Protein AF-A0AAV2QC71-F1 (afdb_monomer_lite)

Secondary structure (DSSP, 8-state):
-HHHHHHHHHHHHHHTT-HHHHHHHHHHHHHHH-TTHHHHHH-TTSS-HHHHHHHHHHHHHHHHHHHHTT-S-HHHHHHHHHHHHHHTTT-HHHHHHHHHHHHHHHHHSSS-TTS-HHHHHHHHHHHHHHHHH--TTHHHHHHHHHHHHHHHHHHHHHHHT-

Radius of gyration: 17.44 Å; chains: 1; bounding box: 39×37×54 Å

InterPro domains:
  IPR003151 PIK-related kinase, FAT [PF02259] (3-146)
  IPR050517 DNA Damage Response and Repair Kinase [PTHR11139] (4-157)

pLDDT: mean 84.17, std 10.74, range [43.5, 94.5]

Foldseek 3Di:
DLLVVLLVVLVVCVVVVVLVVSLVSLVVSLVVLPVPLVVLLVDVPPDDPVSLLSSLVSLLVSLVSCVVVVVDDLVVSLVSLVSSCSSPVLALSSLQVNLVSLVVVQVPPPDDLQPCVPSLVSSLVSLVSSVVNDCPCVVPSVVVNVVSVVRNVVVVVVVVVD

Organism: Meganyctiphanes norvegica (NCBI:txid48144)

Structure (mmCIF, N/CA/C/O backbone):
data_AF-A0A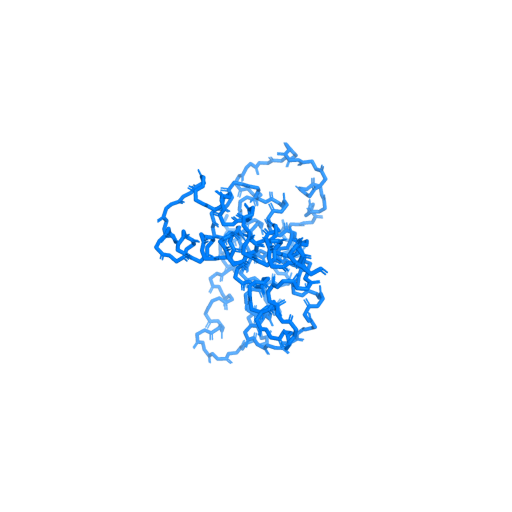AV2QC71-F1
#
_entry.id   AF-A0AAV2QC71-F1
#
loop_
_atom_site.group_PDB
_atom_site.id
_atom_site.type_symbol
_atom_site.label_atom_id
_atom_site.label_alt_id
_atom_site.label_comp_id
_atom_site.label_asym_id
_atom_site.label_entity_id
_atom_site.label_seq_id
_atom_site.pdbx_PDB_ins_code
_atom_site.Cartn_x
_atom_site.Cartn_y
_atom_site.Cartn_z
_atom_site.occupancy
_atom_site.B_iso_or_equiv
_atom_site.auth_seq_id
_atom_site.auth_comp_id
_atom_site.auth_asym_id
_atom_site.auth_atom_id
_atom_site.pdbx_PDB_model_num
ATOM 1 N N . TRP A 1 1 ? 13.163 2.216 -21.216 1.00 43.50 1 TRP A N 1
ATOM 2 C CA . TRP A 1 1 ? 12.802 0.849 -21.659 1.00 43.50 1 TRP A CA 1
ATOM 3 C C . TRP A 1 1 ? 13.142 -0.234 -20.639 1.00 43.50 1 TRP A C 1
ATOM 5 O O . TRP A 1 1 ? 12.281 -1.059 -20.375 1.00 43.50 1 TRP A O 1
ATOM 15 N N . GLY A 1 2 ? 14.324 -0.228 -20.006 1.00 61.94 2 GLY A N 1
ATOM 16 C CA . GLY A 1 2 ? 14.703 -1.281 -19.045 1.00 61.94 2 GLY A CA 1
ATOM 17 C C . GLY A 1 2 ? 13.764 -1.448 -17.840 1.00 61.94 2 GLY A C 1
ATOM 18 O O . GLY A 1 2 ? 13.552 -2.570 -17.393 1.00 61.94 2 GLY A O 1
ATOM 19 N N . SER A 1 3 ? 13.142 -0.364 -17.359 1.00 66.44 3 SER A N 1
ATOM 20 C CA . SER A 1 3 ? 12.282 -0.406 -16.170 1.00 66.44 3 SER A CA 1
ATOM 21 C C . SER A 1 3 ? 10.976 -1.183 -16.354 1.00 66.44 3 SER A C 1
ATOM 23 O O . SER A 1 3 ? 10.518 -1.837 -15.426 1.00 66.44 3 SER A O 1
ATOM 25 N N . GLN A 1 4 ? 10.379 -1.166 -17.545 1.00 75.69 4 GLN A N 1
ATOM 26 C CA . GLN A 1 4 ? 9.148 -1.920 -17.802 1.00 75.69 4 GLN A CA 1
ATOM 27 C C . GLN A 1 4 ? 9.424 -3.414 -18.001 1.00 75.69 4 GLN A C 1
ATOM 29 O O . GLN A 1 4 ? 8.655 -4.248 -17.537 1.00 75.69 4 GLN A O 1
ATOM 34 N N . VAL A 1 5 ? 10.559 -3.765 -18.610 1.00 83.94 5 VAL A N 1
ATOM 35 C CA . VAL A 1 5 ? 10.890 -5.154 -18.964 1.00 83.94 5 VAL A CA 1
ATOM 36 C C . VAL A 1 5 ? 11.008 -6.055 -17.733 1.00 83.94 5 VAL A C 1
ATOM 38 O O . VAL A 1 5 ? 10.465 -7.158 -17.729 1.00 83.94 5 VAL A O 1
ATOM 41 N N . PHE A 1 6 ? 11.683 -5.607 -16.669 1.00 87.44 6 PHE A N 1
ATOM 42 C CA . PHE A 1 6 ? 11.822 -6.440 -15.468 1.00 87.44 6 PHE A CA 1
ATOM 43 C C . PHE A 1 6 ? 10.499 -6.573 -14.696 1.00 87.44 6 PHE A C 1
ATOM 45 O O . PHE A 1 6 ? 10.240 -7.631 -14.126 1.00 87.44 6 PHE A O 1
ATOM 52 N N . MET A 1 7 ? 9.651 -5.535 -14.708 1.00 88.25 7 MET A N 1
ATOM 53 C CA . MET A 1 7 ? 8.324 -5.585 -14.089 1.00 88.25 7 MET A CA 1
ATOM 54 C C . MET A 1 7 ? 7.415 -6.580 -14.813 1.00 88.25 7 MET A C 1
ATOM 56 O O . MET A 1 7 ? 6.777 -7.401 -14.161 1.00 88.25 7 MET A O 1
ATOM 60 N N . GLU A 1 8 ? 7.387 -6.555 -16.148 1.00 90.62 8 GLU A N 1
ATOM 61 C CA . GLU A 1 8 ? 6.608 -7.523 -16.932 1.00 90.62 8 GLU A CA 1
ATOM 62 C C . GLU A 1 8 ? 7.136 -8.952 -16.761 1.00 90.62 8 GLU A C 1
ATOM 64 O O . GLU A 1 8 ? 6.356 -9.883 -16.562 1.00 90.62 8 GLU A O 1
ATOM 69 N N . ARG A 1 9 ? 8.461 -9.137 -16.723 1.00 88.00 9 ARG A N 1
ATOM 70 C CA . ARG A 1 9 ? 9.064 -10.445 -16.432 1.00 88.00 9 ARG A CA 1
ATOM 71 C C . ARG A 1 9 ? 8.683 -10.961 -15.041 1.00 88.00 9 ARG A C 1
ATOM 73 O O . ARG A 1 9 ? 8.385 -12.143 -14.891 1.00 88.00 9 ARG A O 1
ATOM 80 N N . ALA A 1 10 ? 8.666 -10.097 -14.029 1.00 90.44 10 ALA A N 1
ATOM 81 C CA . ALA A 1 10 ? 8.233 -10.480 -12.690 1.00 90.44 10 ALA A CA 1
ATOM 82 C C . ALA A 1 10 ? 6.750 -10.870 -12.643 1.00 90.44 10 ALA A C 1
ATOM 84 O O . ALA A 1 10 ? 6.413 -11.885 -12.036 1.00 90.44 10 ALA A O 1
ATOM 85 N N . LYS A 1 11 ? 5.874 -10.118 -13.323 1.00 92.12 11 LYS A N 1
ATOM 86 C CA . LYS A 1 11 ? 4.452 -10.478 -13.460 1.00 92.12 11 LYS A CA 1
ATOM 87 C C . LYS A 1 11 ? 4.274 -11.822 -14.161 1.00 92.12 11 LYS A C 1
ATOM 89 O O . LYS A 1 11 ? 3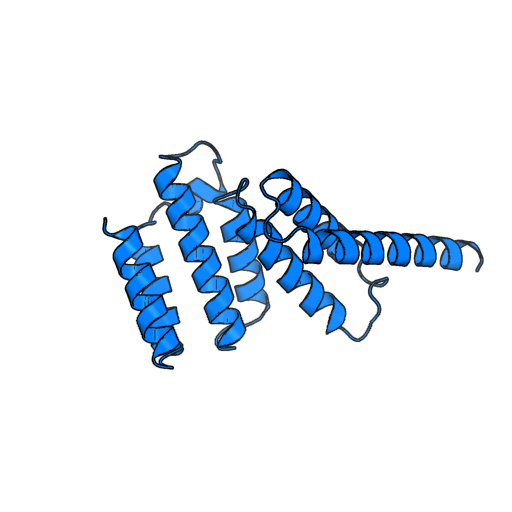.433 -12.614 -13.752 1.00 92.12 11 LYS A O 1
ATOM 94 N N . TRP A 1 12 ? 5.080 -12.098 -15.185 1.00 93.56 12 TRP A N 1
ATOM 95 C CA . TRP A 1 12 ? 5.058 -13.383 -15.876 1.00 93.56 12 TRP A CA 1
ATOM 96 C C . TRP A 1 12 ? 5.428 -14.545 -14.942 1.00 93.56 12 TRP A C 1
ATOM 98 O O . TRP A 1 12 ? 4.676 -15.515 -14.862 1.00 93.56 12 TRP A O 1
ATOM 108 N N . HIS A 1 13 ? 6.518 -14.422 -14.172 1.00 91.12 13 HIS A N 1
ATOM 109 C CA . HIS A 1 13 ? 6.883 -15.423 -13.158 1.00 91.12 13 HIS A CA 1
AT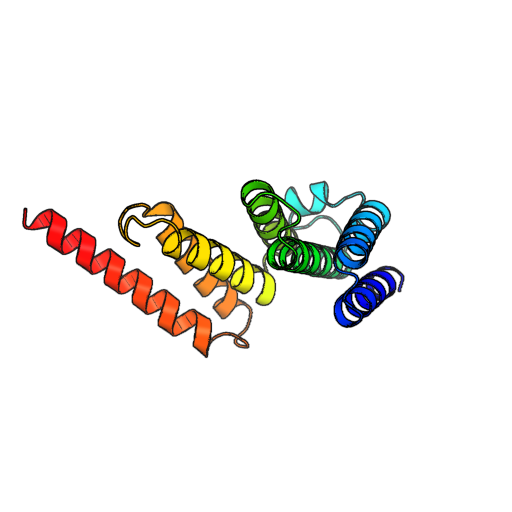OM 110 C C . HIS A 1 13 ? 5.780 -15.599 -12.101 1.00 91.12 13 HIS A C 1
ATOM 112 O O . HIS A 1 13 ? 5.510 -16.723 -11.680 1.00 91.12 13 HIS A O 1
ATOM 118 N N . TRP A 1 14 ? 5.102 -14.513 -11.713 1.00 92.00 14 TRP A N 1
ATOM 119 C CA . TRP A 1 14 ? 3.989 -14.562 -10.764 1.00 92.00 14 TRP A CA 1
ATOM 120 C C . TRP A 1 14 ? 2.809 -15.382 -11.290 1.00 92.00 14 TRP A C 1
ATOM 122 O O . TRP A 1 14 ? 2.349 -16.300 -10.618 1.00 92.00 14 TRP A O 1
ATOM 132 N N . VAL A 1 15 ? 2.362 -15.108 -12.521 1.00 93.44 15 VAL A N 1
ATOM 133 C CA . VAL A 1 15 ? 1.269 -15.856 -13.172 1.00 93.44 15 VAL A CA 1
ATOM 134 C C . VAL A 1 15 ? 1.637 -17.328 -13.370 1.00 93.44 15 VAL A C 1
ATOM 136 O O . VAL A 1 15 ? 0.776 -18.198 -13.286 1.00 93.44 15 VAL A O 1
ATOM 139 N N . LYS A 1 16 ? 2.923 -17.621 -13.586 1.00 92.31 16 LYS A N 1
ATOM 140 C CA . LYS A 1 16 ? 3.443 -18.988 -13.700 1.00 92.31 16 LYS A CA 1
ATOM 141 C C . LYS A 1 16 ? 3.476 -19.749 -12.360 1.00 92.31 16 LYS A C 1
ATOM 143 O O . LYS A 1 16 ? 3.692 -20.956 -12.362 1.00 92.31 16 LYS A O 1
ATOM 148 N N . GLY A 1 17 ? 3.263 -19.072 -11.229 1.00 89.44 17 GLY A N 1
ATOM 149 C CA . GLY A 1 17 ? 3.335 -19.653 -9.882 1.00 89.44 17 GLY A CA 1
ATOM 150 C C . GLY A 1 17 ? 4.744 -19.664 -9.275 1.00 89.44 17 GLY A C 1
ATOM 151 O O . GLY A 1 17 ? 4.942 -20.150 -8.165 1.00 89.44 17 GLY A O 1
ATOM 152 N N . GLU A 1 18 ? 5.737 -19.089 -9.955 1.00 92.12 18 GLU A N 1
ATOM 153 C CA . GLU A 1 18 ? 7.130 -19.016 -9.499 1.00 92.12 18 GLU A CA 1
ATOM 154 C C . GLU A 1 18 ? 7.343 -17.786 -8.594 1.00 92.12 18 GLU A C 1
ATOM 156 O O . GLU A 1 18 ? 8.127 -16.882 -8.898 1.00 92.12 18 GLU A O 1
ATOM 161 N N . GLN A 1 19 ? 6.631 -17.738 -7.463 1.00 90.50 19 GLN A N 1
ATOM 162 C CA . GLN A 1 19 ? 6.567 -16.563 -6.578 1.00 90.50 19 GLN A CA 1
ATOM 163 C C . GLN A 1 19 ? 7.948 -16.087 -6.097 1.00 90.50 19 GLN A C 1
ATOM 165 O O . GLN A 1 19 ? 8.246 -14.892 -6.135 1.00 90.50 19 GLN A O 1
ATOM 170 N N . HIS A 1 20 ? 8.833 -17.015 -5.714 1.00 89.25 20 HIS A N 1
ATOM 171 C CA . HIS A 1 20 ? 10.189 -16.673 -5.275 1.00 89.25 20 HIS A CA 1
ATOM 172 C C . HIS A 1 20 ? 11.009 -16.001 -6.390 1.00 89.25 20 HIS A C 1
ATOM 174 O O . HIS A 1 20 ? 11.675 -14.991 -6.156 1.00 89.25 20 HIS A O 1
ATOM 180 N N . GLN A 1 21 ? 10.913 -16.509 -7.625 1.00 88.94 21 GLN A N 1
ATOM 181 C CA . GLN A 1 21 ? 11.620 -15.936 -8.773 1.00 88.94 21 GLN A CA 1
ATOM 182 C C . GLN A 1 21 ? 11.059 -14.566 -9.160 1.00 88.94 21 GLN A C 1
ATOM 184 O O . GLN A 1 21 ? 11.826 -13.677 -9.539 1.00 88.94 21 GLN A O 1
ATOM 189 N N . ALA A 1 22 ? 9.745 -14.363 -9.029 1.00 91.31 22 ALA A N 1
ATOM 190 C CA . ALA A 1 22 ? 9.112 -13.067 -9.251 1.00 91.31 22 ALA A CA 1
ATOM 191 C C . ALA A 1 22 ? 9.646 -12.007 -8.271 1.00 91.31 22 ALA A C 1
ATOM 193 O O . ALA A 1 22 ? 10.099 -10.942 -8.700 1.00 91.31 22 ALA A O 1
ATOM 194 N N . VAL A 1 23 ? 9.678 -12.325 -6.970 1.00 90.75 23 VAL A N 1
ATOM 195 C CA . VAL A 1 23 ? 10.209 -11.436 -5.920 1.00 90.75 23 VAL A CA 1
ATOM 196 C C . VAL A 1 23 ? 11.697 -11.150 -6.141 1.00 90.75 23 VAL A C 1
ATOM 198 O O . VAL A 1 23 ? 12.115 -9.991 -6.115 1.00 90.75 23 VAL A O 1
ATOM 201 N N . GLN A 1 24 ? 12.504 -12.177 -6.420 1.00 90.44 24 GLN A N 1
ATOM 202 C CA . GLN A 1 24 ? 13.938 -12.007 -6.668 1.00 90.44 24 GLN A CA 1
ATOM 203 C C . GLN A 1 24 ? 14.207 -11.144 -7.910 1.00 90.44 24 GLN A C 1
ATOM 205 O O . GLN A 1 24 ? 15.054 -10.251 -7.869 1.00 90.44 24 GLN A O 1
ATOM 210 N N . THR A 1 25 ? 13.455 -11.357 -8.993 1.00 91.19 25 THR A N 1
ATOM 211 C CA . THR A 1 25 ? 13.572 -10.564 -10.227 1.00 91.19 25 THR A CA 1
ATOM 212 C C . THR A 1 25 ? 13.263 -9.089 -9.971 1.00 91.19 25 THR A C 1
ATOM 214 O O . THR A 1 25 ? 13.983 -8.223 -10.472 1.00 91.19 25 THR A O 1
ATOM 217 N N . LEU A 1 26 ? 12.240 -8.789 -9.162 1.00 89.44 26 LEU A N 1
ATOM 218 C CA . LEU A 1 26 ? 11.910 -7.414 -8.777 1.00 89.44 26 LEU A CA 1
ATOM 219 C C . LEU A 1 26 ? 13.005 -6.778 -7.928 1.00 89.44 26 LEU A C 1
ATOM 221 O O . LEU A 1 26 ? 13.424 -5.668 -8.244 1.00 89.44 26 LEU A O 1
ATOM 225 N N . ARG A 1 27 ? 13.502 -7.479 -6.902 1.00 88.56 27 ARG A N 1
ATOM 226 C CA . ARG A 1 27 ? 14.585 -6.973 -6.041 1.00 88.56 27 ARG A CA 1
ATOM 227 C C . ARG A 1 27 ? 15.825 -6.632 -6.860 1.00 88.56 27 ARG A C 1
ATOM 229 O O . ARG A 1 27 ? 16.256 -5.485 -6.870 1.00 88.56 27 ARG A O 1
ATOM 236 N N . CYS A 1 28 ? 16.325 -7.590 -7.640 1.00 88.50 28 CYS A N 1
ATOM 237 C CA . CYS A 1 28 ? 17.504 -7.369 -8.474 1.00 88.50 28 CYS A CA 1
ATOM 238 C C . CYS A 1 28 ? 17.280 -6.285 -9.538 1.00 88.50 28 CYS A C 1
ATOM 240 O O . CYS A 1 28 ? 18.207 -5.546 -9.862 1.00 88.50 28 CYS A O 1
ATOM 242 N N . GLY A 1 29 ? 16.073 -6.189 -10.104 1.00 87.00 29 GLY A N 1
ATOM 243 C CA . GLY A 1 29 ? 15.726 -5.141 -11.063 1.00 87.00 29 GLY A CA 1
ATOM 244 C C . GLY A 1 29 ? 15.748 -3.748 -10.436 1.00 87.00 29 GLY A C 1
ATOM 245 O O . GLY A 1 29 ? 16.295 -2.821 -11.034 1.00 87.00 29 GLY A O 1
ATOM 246 N N . ILE A 1 30 ? 15.211 -3.617 -9.220 1.00 87.31 30 ILE A N 1
ATOM 247 C CA . ILE A 1 30 ? 15.184 -2.355 -8.477 1.00 87.31 30 ILE A CA 1
ATOM 248 C C . ILE A 1 30 ? 16.598 -1.925 -8.090 1.00 87.31 30 ILE A C 1
ATOM 250 O O . ILE A 1 30 ? 16.972 -0.794 -8.389 1.00 87.31 30 ILE A O 1
ATOM 254 N N . ASP A 1 31 ? 17.403 -2.826 -7.526 1.00 85.50 31 ASP A N 1
ATOM 255 C CA . ASP A 1 31 ? 18.771 -2.514 -7.088 1.00 85.50 31 ASP A CA 1
ATOM 256 C C . ASP A 1 31 ? 19.669 -2.087 -8.262 1.00 85.50 31 ASP A C 1
ATOM 258 O O . ASP A 1 31 ? 20.512 -1.201 -8.129 1.00 85.50 31 ASP A O 1
ATOM 262 N N . ARG A 1 32 ? 19.468 -2.683 -9.447 1.00 83.19 32 ARG A N 1
ATOM 263 C CA . ARG A 1 32 ? 20.245 -2.358 -10.655 1.00 83.19 32 ARG A CA 1
ATOM 264 C C . ARG A 1 32 ? 19.835 -1.043 -11.308 1.00 83.19 32 ARG A C 1
ATOM 266 O O . ARG A 1 32 ? 20.692 -0.345 -11.841 1.00 83.19 32 ARG A O 1
ATOM 273 N N . LEU A 1 33 ? 18.539 -0.736 -11.341 1.00 79.31 33 LEU A N 1
ATOM 274 C CA . LEU A 1 33 ? 18.011 0.413 -12.088 1.00 79.31 33 LEU A CA 1
ATOM 275 C C . LEU A 1 33 ? 17.820 1.657 -11.221 1.00 79.31 33 LEU A C 1
ATOM 277 O O . LEU A 1 33 ? 17.852 2.768 -11.742 1.00 79.31 33 LEU A O 1
ATOM 281 N N . PHE A 1 34 ? 17.639 1.489 -9.913 1.00 76.56 34 PHE A N 1
ATOM 282 C CA . PHE A 1 34 ? 17.341 2.571 -8.979 1.00 76.56 34 PHE A CA 1
ATOM 283 C C . PHE A 1 34 ? 18.383 2.641 -7.862 1.00 76.56 34 PHE A C 1
ATOM 285 O O . PHE A 1 34 ? 18.051 2.688 -6.682 1.00 76.56 34 PHE A O 1
ATOM 292 N N . ILE A 1 35 ? 19.657 2.735 -8.252 1.00 67.81 35 ILE A N 1
ATOM 293 C CA . ILE A 1 35 ? 20.805 2.899 -7.339 1.00 67.81 35 ILE A CA 1
ATOM 294 C C . ILE A 1 35 ? 20.634 4.139 -6.432 1.00 67.81 35 ILE A C 1
ATOM 296 O O . ILE A 1 35 ? 21.143 4.185 -5.321 1.00 67.81 35 ILE A O 1
ATOM 300 N N . ASN A 1 36 ? 19.869 5.143 -6.881 1.00 66.88 36 ASN A N 1
ATOM 301 C CA . ASN A 1 36 ? 19.565 6.364 -6.130 1.00 66.88 36 ASN A CA 1
ATOM 302 C C . ASN A 1 36 ? 18.216 6.317 -5.376 1.00 66.88 36 ASN A C 1
ATOM 304 O O . ASN A 1 36 ? 17.663 7.380 -5.088 1.00 66.88 36 ASN A O 1
ATOM 308 N N . LYS A 1 37 ? 17.663 5.134 -5.059 1.00 69.81 37 LYS A N 1
ATOM 309 C CA . LYS A 1 37 ? 16.387 5.005 -4.320 1.00 69.81 37 LYS A CA 1
ATOM 310 C C . LYS A 1 37 ? 16.370 5.874 -3.055 1.00 69.81 37 LYS A C 1
ATOM 312 O O . LYS A 1 37 ? 15.394 6.582 -2.820 1.00 69.81 37 LYS A O 1
ATOM 317 N N . ASP A 1 38 ? 17.476 5.901 -2.316 1.00 72.19 38 ASP A N 1
ATOM 318 C CA . ASP A 1 38 ? 17.610 6.685 -1.082 1.00 72.19 38 ASP A CA 1
ATOM 319 C C . ASP A 1 38 ? 17.482 8.195 -1.328 1.00 72.19 38 ASP A C 1
ATOM 321 O O . ASP A 1 38 ? 16.838 8.902 -0.556 1.00 72.19 38 ASP A O 1
ATOM 325 N N . LYS A 1 39 ? 17.986 8.696 -2.464 1.00 71.31 39 LYS A N 1
ATOM 326 C CA . LYS A 1 39 ? 17.853 10.115 -2.834 1.00 71.31 39 LYS A CA 1
ATOM 327 C C . LYS A 1 39 ? 16.406 10.495 -3.129 1.00 71.31 39 LYS A C 1
ATOM 329 O O . LYS A 1 39 ? 15.993 11.590 -2.769 1.00 71.31 39 LYS A O 1
ATOM 334 N N . PHE A 1 40 ? 15.622 9.594 -3.726 1.00 70.88 40 PHE A N 1
ATOM 335 C CA . PHE A 1 40 ? 14.192 9.825 -3.962 1.00 70.88 40 PHE A CA 1
ATOM 336 C C . PHE A 1 40 ? 13.363 9.829 -2.675 1.00 70.88 40 PHE A C 1
ATOM 338 O O . PHE A 1 40 ? 12.286 10.428 -2.642 1.00 70.88 40 PHE A O 1
ATOM 345 N N . ILE A 1 41 ? 13.846 9.151 -1.631 1.00 71.38 41 ILE A N 1
ATOM 346 C CA . ILE A 1 41 ? 13.218 9.143 -0.308 1.00 71.38 41 ILE A CA 1
ATOM 347 C C . ILE A 1 41 ? 13.532 10.451 0.431 1.00 71.38 41 ILE A C 1
ATOM 349 O O . ILE A 1 41 ? 12.625 11.041 1.025 1.00 71.38 41 ILE A O 1
ATOM 353 N N . THR A 1 42 ? 14.786 10.913 0.384 1.00 73.31 42 THR A N 1
ATOM 354 C CA . THR A 1 42 ? 15.240 12.119 1.098 1.00 73.31 42 THR A CA 1
ATOM 355 C C . THR A 1 42 ? 14.804 13.415 0.417 1.00 73.31 42 THR A C 1
ATOM 357 O O . THR A 1 42 ? 14.376 14.342 1.104 1.00 73.31 42 THR A O 1
ATOM 360 N N . ASP A 1 43 ? 14.864 13.485 -0.914 1.00 72.50 43 ASP A N 1
ATOM 361 C CA . ASP A 1 43 ? 14.534 14.684 -1.683 1.00 72.50 43 ASP A CA 1
ATOM 362 C C . ASP A 1 43 ? 13.389 14.409 -2.684 1.00 72.50 43 ASP A C 1
ATOM 364 O O . ASP A 1 43 ? 13.583 13.784 -3.731 1.00 72.50 43 ASP A O 1
ATOM 368 N N . PRO A 1 44 ? 12.173 14.919 -2.407 1.00 62.25 44 PRO A N 1
ATOM 369 C CA . PRO A 1 44 ? 11.016 14.801 -3.288 1.00 62.25 44 PRO A CA 1
ATOM 370 C C . PRO A 1 44 ? 11.109 15.617 -4.585 1.00 62.25 44 PRO A C 1
ATOM 372 O O . PRO A 1 44 ? 10.118 15.647 -5.319 1.00 62.25 44 PRO A O 1
ATOM 375 N N . SER A 1 45 ? 12.220 16.296 -4.857 1.00 65.56 45 SER A N 1
ATOM 376 C CA . SER A 1 45 ? 12.519 17.006 -6.106 1.00 65.56 45 SER A CA 1
ATOM 377 C C . SER A 1 45 ? 13.719 16.416 -6.856 1.00 65.56 45 SER A C 1
ATOM 379 O O . SER A 1 45 ? 13.959 16.776 -8.008 1.00 65.56 45 SER A O 1
ATOM 381 N N . ALA A 1 46 ? 14.437 15.468 -6.246 1.00 59.69 46 ALA A N 1
ATOM 382 C CA . ALA A 1 46 ? 15.606 14.862 -6.858 1.00 59.69 46 ALA A CA 1
ATOM 383 C C . ALA A 1 46 ? 15.209 13.924 -8.007 1.00 59.69 46 ALA A C 1
ATOM 385 O O . ALA A 1 46 ? 14.576 12.890 -7.804 1.00 59.69 46 ALA A O 1
ATOM 386 N N . GLY A 1 47 ? 15.641 14.271 -9.217 1.00 65.88 47 GLY A N 1
ATOM 387 C CA . GLY A 1 47 ? 15.603 13.419 -10.405 1.00 65.88 47 GLY A CA 1
ATOM 388 C C . GLY A 1 47 ? 14.303 13.452 -11.224 1.00 65.88 47 GLY A C 1
ATOM 389 O O . GLY A 1 47 ? 13.314 14.074 -10.830 1.00 65.88 47 GLY A O 1
ATOM 390 N N . PRO A 1 48 ? 14.302 12.791 -12.398 1.00 77.00 48 PRO A N 1
ATOM 391 C CA . PRO A 1 48 ? 13.166 12.790 -13.313 1.00 77.00 48 PRO A CA 1
ATOM 392 C C . PRO A 1 48 ? 11.920 12.161 -12.676 1.00 77.00 48 PRO A C 1
ATOM 394 O O . PRO A 1 48 ? 11.963 11.058 -12.123 1.00 77.00 48 PRO A O 1
ATOM 397 N N . GLN A 1 49 ? 10.777 12.840 -12.802 1.00 78.75 49 GLN A N 1
ATOM 398 C CA . GLN A 1 49 ? 9.494 12.387 -12.251 1.00 78.75 49 GLN A CA 1
ATOM 399 C C . GLN A 1 49 ? 9.096 10.984 -12.751 1.00 78.75 49 GLN A C 1
ATOM 401 O O . GLN A 1 49 ? 8.510 10.196 -12.000 1.00 78.75 49 GLN A O 1
ATOM 406 N N . ASP A 1 50 ? 9.443 10.649 -13.994 1.00 81.19 50 ASP A N 1
ATOM 407 C CA . ASP A 1 50 ? 9.127 9.359 -14.613 1.00 81.19 50 ASP A CA 1
ATOM 408 C C . ASP A 1 50 ? 9.905 8.199 -13.983 1.00 81.19 50 ASP A C 1
ATOM 410 O O . ASP A 1 50 ? 9.330 7.146 -13.695 1.00 81.19 50 ASP A O 1
ATOM 414 N N . GLU A 1 51 ? 11.193 8.398 -13.695 1.00 82.00 51 GLU A N 1
ATOM 415 C CA . GLU A 1 51 ? 12.034 7.390 -13.042 1.00 82.00 51 GLU A CA 1
ATOM 416 C C . GLU A 1 51 ? 11.561 7.119 -11.619 1.00 82.00 51 GLU A C 1
ATOM 418 O O . GLU A 1 51 ? 11.441 5.963 -11.211 1.00 82.00 51 GLU A O 1
ATOM 423 N N . ARG A 1 52 ? 11.193 8.171 -10.885 1.00 82.56 52 ARG A N 1
ATOM 424 C CA . ARG A 1 52 ? 10.609 8.046 -9.545 1.00 82.56 52 ARG A CA 1
ATOM 425 C C . ARG A 1 52 ? 9.281 7.320 -9.550 1.00 82.56 52 ARG A C 1
ATOM 427 O O . ARG A 1 52 ? 9.034 6.468 -8.700 1.00 82.56 52 ARG A O 1
ATOM 434 N N . THR A 1 53 ? 8.427 7.636 -10.516 1.00 85.25 53 THR A N 1
ATOM 435 C CA . THR A 1 53 ? 7.132 6.970 -10.663 1.00 85.25 53 THR A CA 1
ATOM 436 C C . THR A 1 53 ? 7.327 5.489 -10.987 1.00 85.25 53 THR A C 1
ATOM 438 O O . THR A 1 53 ? 6.642 4.645 -10.407 1.00 85.25 53 THR A O 1
ATOM 441 N N . ALA A 1 54 ? 8.285 5.152 -11.854 1.00 86.81 54 ALA A N 1
ATOM 442 C CA . ALA A 1 54 ? 8.644 3.768 -12.157 1.00 86.81 54 ALA A CA 1
ATOM 443 C C . ALA A 1 54 ? 9.237 3.041 -10.935 1.00 86.81 54 ALA A C 1
ATOM 445 O O . ALA A 1 54 ? 8.824 1.920 -10.642 1.00 86.81 54 ALA A O 1
ATOM 446 N N . CYS A 1 55 ? 10.134 3.691 -10.188 1.00 87.81 55 CYS A N 1
ATOM 447 C CA . CYS A 1 55 ? 10.725 3.162 -8.958 1.00 87.81 55 CYS A CA 1
ATOM 448 C C . CYS A 1 55 ? 9.658 2.886 -7.891 1.00 87.81 55 CYS A C 1
ATOM 450 O O . CYS A 1 55 ? 9.606 1.794 -7.323 1.00 87.81 55 CYS A O 1
ATOM 452 N N . GLY A 1 56 ? 8.755 3.846 -7.666 1.00 88.50 56 GLY A N 1
ATOM 453 C CA . GLY A 1 56 ? 7.650 3.710 -6.720 1.00 88.50 56 GLY A CA 1
ATOM 454 C C . GLY A 1 56 ? 6.703 2.571 -7.098 1.00 88.50 56 GLY A C 1
ATOM 455 O O . GLY A 1 56 ? 6.355 1.762 -6.244 1.00 88.50 56 GLY A O 1
ATOM 456 N N . LYS A 1 57 ? 6.342 2.444 -8.384 1.00 90.06 57 LYS A N 1
ATOM 457 C CA . LYS A 1 57 ? 5.503 1.337 -8.883 1.00 90.06 57 LYS A CA 1
ATOM 458 C C . LYS A 1 57 ? 6.181 -0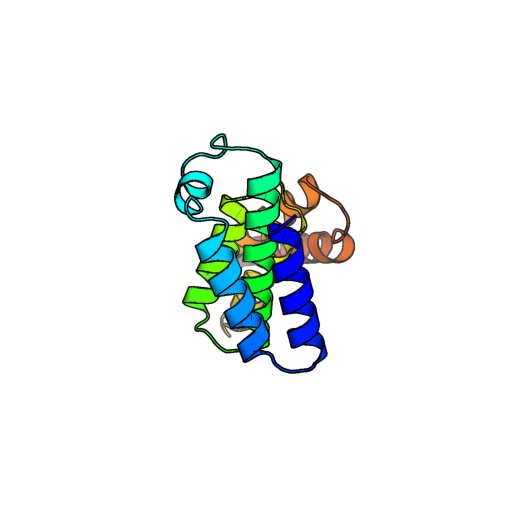.026 -8.729 1.00 90.06 57 LYS A C 1
ATOM 460 O O . LYS A 1 57 ? 5.531 -0.974 -8.298 1.00 90.06 57 LYS A O 1
ATOM 465 N N . ALA A 1 58 ? 7.471 -0.126 -9.043 1.00 91.38 58 ALA A N 1
ATOM 466 C CA . ALA A 1 58 ? 8.227 -1.366 -8.883 1.00 91.38 58 ALA A CA 1
ATOM 467 C C . ALA A 1 58 ? 8.360 -1.769 -7.406 1.00 91.38 58 ALA A C 1
ATOM 469 O O . ALA A 1 58 ? 8.134 -2.927 -7.064 1.00 91.38 58 ALA A O 1
ATOM 470 N N . THR A 1 59 ? 8.662 -0.808 -6.528 1.00 91.06 59 THR A N 1
ATOM 471 C CA . THR A 1 59 ? 8.767 -1.032 -5.075 1.00 91.06 59 THR A CA 1
ATOM 472 C C . THR A 1 59 ? 7.422 -1.453 -4.483 1.00 91.06 59 THR A C 1
ATOM 474 O O . THR A 1 59 ? 7.364 -2.378 -3.679 1.00 91.06 59 THR A O 1
ATOM 477 N N . LEU A 1 60 ? 6.326 -0.836 -4.933 1.00 92.75 60 LEU A N 1
ATOM 478 C CA . LEU A 1 60 ? 4.972 -1.218 -4.539 1.00 92.75 60 LEU A CA 1
ATOM 479 C C . LEU A 1 60 ? 4.622 -2.645 -4.983 1.00 92.75 60 LEU A C 1
ATOM 481 O O . LEU A 1 60 ? 4.036 -3.407 -4.217 1.00 92.75 60 LEU A O 1
ATOM 485 N N . LEU A 1 61 ? 4.987 -3.016 -6.213 1.00 92.38 61 LEU A N 1
ATOM 486 C CA . LEU A 1 61 ? 4.772 -4.368 -6.726 1.00 92.38 61 LEU A CA 1
ATOM 487 C C . LEU A 1 61 ? 5.578 -5.402 -5.929 1.00 92.38 61 LEU A C 1
ATOM 489 O O . LEU A 1 61 ? 5.046 -6.457 -5.595 1.00 92.38 61 LEU A O 1
ATOM 493 N N . LEU A 1 62 ? 6.824 -5.072 -5.575 1.00 92.06 62 LEU A N 1
ATOM 494 C CA . LEU A 1 62 ? 7.652 -5.901 -4.704 1.00 92.06 62 LEU A CA 1
ATOM 495 C C . LEU A 1 62 ? 6.994 -6.094 -3.333 1.00 92.06 62 LEU A C 1
ATOM 497 O O . LEU A 1 62 ? 6.885 -7.230 -2.889 1.00 92.06 62 LEU A O 1
ATOM 501 N N . ALA A 1 63 ? 6.506 -5.022 -2.699 1.00 92.44 63 ALA A N 1
ATOM 502 C CA . ALA A 1 63 ? 5.824 -5.106 -1.406 1.00 92.44 63 ALA A CA 1
ATOM 503 C C . ALA A 1 63 ? 4.620 -6.063 -1.453 1.00 92.44 63 ALA A C 1
ATOM 505 O O . ALA A 1 63 ? 4.488 -6.931 -0.593 1.00 92.44 63 ALA A O 1
ATOM 506 N N . ARG A 1 64 ? 3.795 -5.960 -2.504 1.00 92.19 64 ARG A N 1
ATOM 507 C CA . ARG A 1 64 ? 2.627 -6.829 -2.711 1.00 92.19 64 ARG A CA 1
ATOM 508 C C . ARG A 1 64 ? 3.007 -8.295 -2.898 1.00 92.19 64 ARG A C 1
ATOM 510 O O . ARG A 1 64 ? 2.407 -9.162 -2.276 1.00 92.19 64 ARG A O 1
ATOM 517 N N . TYR A 1 65 ? 3.999 -8.577 -3.739 1.00 92.06 65 TYR A N 1
ATOM 518 C CA . TYR A 1 65 ? 4.438 -9.954 -3.977 1.00 92.06 65 TYR A CA 1
ATOM 519 C C . TYR A 1 65 ? 5.124 -10.555 -2.749 1.00 92.06 65 TYR A C 1
ATOM 521 O O . TYR A 1 65 ? 4.916 -11.730 -2.459 1.00 92.06 65 TYR A O 1
ATOM 529 N N . SER A 1 66 ? 5.896 -9.767 -1.998 1.00 89.31 66 SER A N 1
ATOM 530 C CA . SER A 1 66 ? 6.479 -10.202 -0.725 1.00 89.31 66 SER A CA 1
ATOM 531 C C . SER A 1 66 ? 5.411 -10.511 0.328 1.00 89.31 66 SER A C 1
ATOM 533 O O . SER A 1 66 ? 5.544 -11.502 1.041 1.00 89.31 66 SER A O 1
ATOM 535 N N . GLU A 1 67 ? 4.351 -9.697 0.406 1.00 88.44 67 GLU A N 1
ATOM 536 C CA . GLU A 1 67 ? 3.207 -9.935 1.295 1.00 88.44 67 GLU A CA 1
ATOM 537 C C . GLU A 1 67 ? 2.471 -11.231 0.928 1.00 88.44 67 GLU A C 1
ATOM 539 O O . GLU A 1 67 ? 2.291 -12.097 1.779 1.00 88.44 67 GLU A O 1
ATOM 544 N N . GLU A 1 68 ? 2.093 -11.397 -0.341 1.00 87.50 68 GLU A N 1
ATOM 545 C CA . GLU A 1 68 ? 1.278 -12.531 -0.798 1.00 87.50 68 GLU A CA 1
ATOM 546 C C . GLU A 1 68 ? 2.043 -13.864 -0.799 1.00 87.50 68 GLU A C 1
ATOM 548 O O . GLU A 1 68 ? 1.460 -14.920 -0.574 1.00 87.50 68 GLU A O 1
ATOM 553 N N . SER A 1 69 ? 3.361 -13.824 -1.005 1.00 84.50 69 SER A N 1
ATOM 554 C CA . SER A 1 69 ? 4.217 -15.014 -0.925 1.00 84.50 69 SER A CA 1
ATOM 555 C C . SER A 1 69 ? 4.636 -15.380 0.505 1.00 84.50 69 SER A C 1
ATOM 557 O O . SER A 1 69 ? 5.315 -16.390 0.684 1.00 84.50 69 SER A O 1
ATOM 559 N N . ALA A 1 70 ? 4.283 -14.564 1.511 1.00 80.88 70 ALA A N 1
ATOM 560 C CA . ALA A 1 70 ? 4.715 -14.704 2.907 1.00 80.88 70 ALA A CA 1
ATOM 561 C C . ALA A 1 70 ? 6.237 -14.929 3.066 1.00 80.88 70 ALA A C 1
ATOM 563 O O . ALA A 1 70 ? 6.700 -15.573 4.006 1.00 80.88 70 ALA A O 1
ATOM 564 N N . THR A 1 71 ? 7.034 -14.412 2.126 1.00 68.12 71 THR A N 1
ATOM 565 C CA . THR A 1 71 ? 8.481 -14.681 2.055 1.00 68.12 71 THR A CA 1
ATOM 566 C C . THR A 1 71 ? 9.301 -13.822 3.013 1.00 68.12 71 THR A C 1
ATOM 568 O O . THR A 1 71 ? 10.480 -14.105 3.228 1.00 68.12 71 THR A O 1
ATOM 571 N N . GLN A 1 72 ? 8.715 -12.754 3.559 1.00 77.31 72 GLN A N 1
ATOM 572 C CA . GLN A 1 72 ? 9.391 -11.782 4.416 1.00 77.31 72 GLN A CA 1
ATOM 573 C C . GLN A 1 72 ? 8.568 -11.474 5.667 1.00 77.31 72 GLN A C 1
ATOM 575 O O . GLN A 1 72 ? 7.347 -11.610 5.681 1.00 77.31 72 GLN A O 1
ATOM 580 N N . GLU A 1 73 ? 9.246 -10.997 6.708 1.00 82.44 73 GLU A N 1
ATOM 581 C CA . GLU A 1 73 ? 8.595 -10.528 7.929 1.00 82.44 73 GLU A CA 1
ATOM 582 C C . GLU A 1 73 ? 7.733 -9.281 7.675 1.00 82.44 73 GLU A C 1
ATOM 584 O O . GLU A 1 73 ? 8.073 -8.408 6.868 1.00 82.44 73 GLU A O 1
ATOM 589 N N . ALA A 1 74 ? 6.643 -9.148 8.437 1.00 83.06 74 ALA A N 1
ATOM 590 C CA . ALA A 1 74 ? 5.716 -8.018 8.348 1.00 83.06 74 ALA A CA 1
ATOM 591 C C . ALA A 1 74 ? 6.400 -6.651 8.560 1.00 83.06 74 ALA A C 1
ATOM 593 O O . ALA A 1 74 ? 5.988 -5.650 7.975 1.00 83.06 74 ALA A O 1
ATOM 594 N N . THR A 1 75 ? 7.476 -6.602 9.349 1.00 85.94 75 THR A N 1
ATOM 595 C CA . THR A 1 75 ? 8.317 -5.410 9.573 1.00 85.94 75 THR A CA 1
ATOM 596 C C . THR A 1 75 ? 8.995 -4.935 8.288 1.00 85.94 75 THR A C 1
ATOM 598 O O . THR A 1 75 ? 9.004 -3.738 7.993 1.00 85.94 75 THR A O 1
ATOM 601 N N . THR A 1 76 ? 9.501 -5.873 7.487 1.00 88.44 76 THR A N 1
ATOM 602 C CA . THR A 1 76 ? 10.146 -5.594 6.200 1.00 88.44 76 THR A CA 1
ATOM 603 C C . THR A 1 76 ? 9.110 -5.158 5.166 1.00 88.44 76 THR A C 1
ATOM 605 O O . THR A 1 76 ? 9.313 -4.175 4.455 1.00 88.44 76 THR A O 1
ATOM 608 N N . ILE A 1 77 ? 7.957 -5.832 5.123 1.00 88.50 77 ILE A N 1
ATOM 609 C CA . ILE A 1 77 ? 6.847 -5.478 4.223 1.00 88.50 77 ILE A CA 1
ATOM 610 C C . ILE A 1 77 ? 6.323 -4.067 4.533 1.00 88.50 77 ILE A C 1
ATOM 612 O O . ILE A 1 77 ? 6.137 -3.261 3.618 1.00 88.50 77 ILE A O 1
ATOM 616 N N . LYS A 1 78 ? 6.176 -3.723 5.821 1.00 88.88 78 LYS A N 1
ATOM 617 C CA . LYS A 1 78 ? 5.807 -2.372 6.275 1.00 88.88 78 LYS A CA 1
ATOM 618 C C . LYS A 1 78 ? 6.768 -1.314 5.732 1.00 88.88 78 LYS A C 1
ATOM 620 O O . LYS A 1 78 ? 6.322 -0.295 5.207 1.00 88.88 78 LYS A O 1
ATOM 625 N N . GLN A 1 79 ? 8.076 -1.553 5.830 1.00 90.06 79 GLN A N 1
ATOM 626 C CA . GLN A 1 79 ? 9.086 -0.629 5.305 1.00 90.06 79 GLN A CA 1
ATOM 627 C C . GLN A 1 79 ? 8.988 -0.486 3.781 1.00 90.06 79 GLN A C 1
ATOM 629 O O . GLN A 1 79 ? 9.022 0.635 3.280 1.00 90.06 79 GLN A O 1
ATOM 634 N N . LEU A 1 80 ? 8.778 -1.581 3.042 1.00 90.81 80 LEU A N 1
ATOM 635 C CA . LEU A 1 80 ? 8.629 -1.537 1.581 1.00 90.81 80 LEU A CA 1
ATOM 636 C C . LEU A 1 80 ? 7.428 -0.688 1.134 1.00 90.81 80 LEU A C 1
ATOM 638 O O . LEU A 1 80 ? 7.560 0.116 0.206 1.00 90.81 80 LEU A O 1
ATOM 642 N N . TYR A 1 81 ? 6.275 -0.817 1.799 1.00 91.50 81 TYR A N 1
ATOM 643 C CA . TYR A 1 81 ? 5.107 0.022 1.510 1.00 91.50 81 TYR A CA 1
ATOM 644 C C . TYR A 1 81 ? 5.357 1.499 1.852 1.00 91.50 81 TYR A C 1
ATOM 646 O O . TYR A 1 81 ? 5.034 2.383 1.052 1.00 91.50 81 TYR A O 1
ATOM 654 N N . GLN A 1 82 ? 5.985 1.779 2.998 1.00 90.75 82 GLN A N 1
ATOM 655 C CA . GLN A 1 82 ? 6.338 3.147 3.390 1.00 90.75 82 GLN A CA 1
ATOM 656 C C . GLN A 1 82 ? 7.328 3.791 2.412 1.00 90.75 82 GLN A C 1
ATOM 658 O O . GLN A 1 82 ? 7.149 4.951 2.035 1.00 90.75 82 GLN A O 1
ATOM 663 N N . ASP A 1 83 ? 8.340 3.052 1.965 1.00 90.00 83 ASP A N 1
ATOM 664 C CA . ASP A 1 83 ? 9.301 3.511 0.965 1.00 90.00 83 ASP A CA 1
ATOM 665 C C . ASP A 1 83 ? 8.613 3.826 -0.361 1.00 90.00 83 ASP A C 1
ATOM 667 O O . ASP A 1 83 ? 8.847 4.890 -0.935 1.00 90.00 83 ASP A O 1
ATOM 671 N N . ALA A 1 84 ? 7.723 2.948 -0.834 1.00 90.31 84 ALA A N 1
ATOM 672 C CA . ALA A 1 84 ? 6.992 3.162 -2.081 1.00 90.31 84 ALA A CA 1
ATOM 673 C C . ALA A 1 84 ? 6.191 4.479 -2.058 1.00 90.31 84 ALA A C 1
ATOM 675 O O . ALA A 1 84 ? 6.219 5.243 -3.031 1.00 90.31 84 ALA A O 1
ATOM 676 N N . VAL A 1 85 ? 5.536 4.780 -0.931 1.00 90.75 85 VAL A N 1
ATOM 677 C CA . VAL A 1 85 ? 4.792 6.034 -0.725 1.00 90.75 85 VAL A CA 1
ATOM 678 C C . VAL A 1 85 ? 5.725 7.243 -0.610 1.00 90.75 85 VAL A C 1
ATOM 680 O O . VAL A 1 85 ? 5.425 8.304 -1.161 1.00 90.75 85 VAL A O 1
ATOM 683 N N . LYS A 1 86 ? 6.873 7.113 0.066 1.00 88.56 86 LYS A N 1
ATOM 684 C CA . LYS A 1 86 ? 7.858 8.204 0.184 1.00 88.56 86 LYS A CA 1
ATOM 685 C C . LYS A 1 86 ? 8.475 8.561 -1.170 1.00 88.56 86 LYS A C 1
ATOM 687 O O . LYS A 1 86 ? 8.559 9.746 -1.494 1.00 88.56 86 LYS A O 1
ATOM 692 N N . ILE A 1 87 ? 8.833 7.552 -1.967 1.00 86.19 87 ILE A N 1
ATOM 693 C CA . ILE A 1 87 ? 9.406 7.710 -3.313 1.00 86.19 87 ILE A CA 1
ATOM 694 C C . ILE A 1 87 ? 8.402 8.400 -4.237 1.00 86.19 87 ILE A C 1
ATOM 696 O O . ILE A 1 87 ? 8.755 9.370 -4.916 1.00 86.19 87 ILE A O 1
ATOM 700 N N . ASN A 1 88 ? 7.144 7.942 -4.240 1.00 84.94 88 ASN A N 1
ATOM 701 C CA . ASN A 1 88 ? 6.079 8.512 -5.060 1.00 84.94 88 ASN A CA 1
ATOM 702 C C . ASN A 1 88 ? 4.871 8.960 -4.221 1.00 84.94 88 ASN A C 1
ATOM 704 O O . ASN A 1 88 ? 3.839 8.291 -4.154 1.00 84.94 88 ASN A O 1
ATOM 708 N N . LYS A 1 89 ? 4.977 10.167 -3.653 1.00 84.00 89 LYS A N 1
ATOM 709 C CA . LYS A 1 89 ? 3.955 10.752 -2.766 1.00 84.00 89 LYS A CA 1
ATOM 710 C C . LYS A 1 89 ? 2.602 11.017 -3.429 1.00 84.00 89 LYS A C 1
ATOM 712 O O . LYS A 1 89 ? 1.621 11.193 -2.713 1.00 84.00 89 LYS A O 1
ATOM 717 N N . ARG A 1 90 ? 2.546 11.090 -4.763 1.00 86.38 90 ARG A N 1
ATOM 718 C CA . ARG A 1 90 ? 1.318 11.361 -5.535 1.00 86.38 90 ARG A CA 1
ATOM 719 C C . ARG A 1 90 ? 0.671 10.082 -6.083 1.00 86.38 90 ARG A C 1
ATOM 721 O O . ARG A 1 90 ? -0.200 10.160 -6.938 1.00 86.38 90 ARG A O 1
ATOM 728 N N . SER A 1 91 ? 1.124 8.908 -5.641 1.00 87.19 91 SER A N 1
ATOM 729 C CA . SER A 1 91 ? 0.601 7.619 -6.095 1.00 87.19 91 SER A CA 1
ATOM 730 C C . SER A 1 91 ? -0.696 7.255 -5.372 1.00 87.19 91 SER A C 1
ATOM 732 O O . SER A 1 91 ? -0.650 6.988 -4.174 1.00 87.19 91 SER A O 1
ATOM 734 N N . GLU A 1 92 ? -1.821 7.170 -6.089 1.00 91.81 92 GLU A N 1
ATOM 735 C CA . GLU A 1 92 ? -3.068 6.597 -5.550 1.00 91.81 92 GLU A CA 1
ATOM 736 C C . GLU A 1 92 ? -2.826 5.166 -5.038 1.00 91.81 92 GLU A C 1
ATOM 738 O O . GLU A 1 92 ? -2.961 4.901 -3.847 1.00 91.81 92 GLU A O 1
ATOM 743 N N . ASP A 1 93 ? -2.380 4.262 -5.921 1.00 90.75 93 ASP A N 1
ATOM 744 C CA . ASP A 1 93 ? -2.192 2.839 -5.603 1.00 90.75 93 ASP A CA 1
ATOM 745 C C . ASP A 1 93 ? -1.216 2.621 -4.429 1.00 90.75 93 ASP A C 1
ATOM 747 O O . 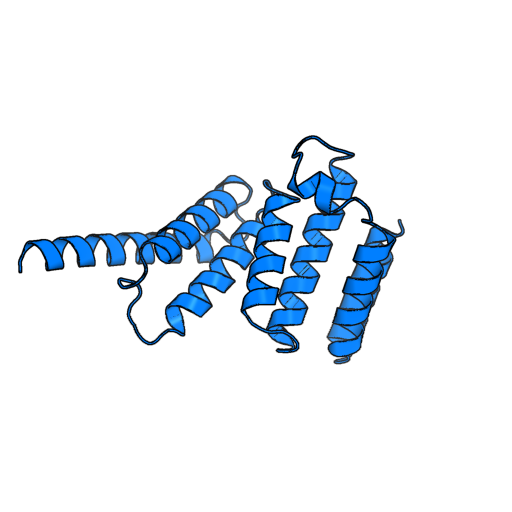ASP A 1 93 ? -1.370 1.681 -3.651 1.00 90.75 93 ASP A O 1
ATOM 751 N N . GLY A 1 94 ? -0.208 3.492 -4.288 1.00 91.44 94 GLY A N 1
ATOM 752 C CA . GLY A 1 94 ? 0.762 3.417 -3.194 1.00 91.44 94 GLY A CA 1
ATOM 753 C C . GLY A 1 94 ? 0.119 3.686 -1.837 1.00 91.44 94 GLY A C 1
ATOM 754 O O . GLY A 1 94 ? 0.281 2.891 -0.912 1.00 91.44 94 GLY A O 1
ATOM 755 N N . HIS A 1 95 ? -0.640 4.780 -1.733 1.00 92.88 95 HIS A N 1
ATOM 756 C CA . HIS A 1 95 ? -1.367 5.126 -0.509 1.00 92.88 95 HIS A CA 1
ATOM 757 C C . HIS A 1 95 ? -2.453 4.100 -0.187 1.00 92.88 95 HIS A C 1
ATOM 759 O O . HIS A 1 95 ? -2.569 3.684 0.964 1.00 92.88 95 HIS A O 1
ATOM 765 N N . PHE A 1 96 ? -3.195 3.648 -1.200 1.00 94.25 96 PHE A N 1
ATOM 766 C CA . PHE A 1 96 ? -4.253 2.656 -1.039 1.00 94.25 96 PHE A CA 1
ATOM 767 C C . PHE A 1 96 ? -3.738 1.328 -0.470 1.00 94.25 96 PHE A C 1
ATOM 769 O O . PHE A 1 96 ? -4.233 0.847 0.548 1.00 94.25 96 PHE A O 1
ATOM 776 N N . HIS A 1 97 ? -2.723 0.729 -1.099 1.00 93.12 97 HIS A N 1
ATOM 777 C CA . HIS A 1 97 ? -2.204 -0.563 -0.649 1.00 93.12 97 HIS A CA 1
ATOM 778 C C . HIS A 1 97 ? -1.473 -0.466 0.696 1.00 93.12 97 HIS A C 1
ATOM 780 O O . HIS A 1 97 ? -1.560 -1.397 1.492 1.00 93.12 97 HIS A O 1
ATOM 786 N N . ASN A 1 98 ? -0.824 0.666 0.985 1.00 92.00 98 ASN A N 1
ATOM 787 C CA . ASN A 1 98 ? -0.245 0.923 2.303 1.00 92.00 98 ASN A CA 1
ATOM 788 C C . ASN A 1 98 ? -1.332 0.983 3.394 1.00 92.00 98 ASN A C 1
ATOM 790 O O . ASN A 1 98 ? -1.198 0.345 4.436 1.00 92.00 98 ASN A O 1
ATOM 794 N N . ALA A 1 99 ? -2.443 1.684 3.133 1.00 92.69 99 ALA A N 1
ATOM 795 C CA . ALA A 1 99 ? -3.591 1.722 4.040 1.00 92.69 99 ALA A CA 1
ATOM 796 C C . ALA A 1 99 ? -4.186 0.323 4.262 1.00 92.69 99 ALA A C 1
ATOM 798 O O . ALA A 1 99 ? -4.420 -0.064 5.401 1.00 92.69 99 ALA A O 1
ATOM 799 N N . MET A 1 100 ? -4.361 -0.459 3.192 1.00 91.62 100 MET A N 1
ATOM 800 C CA . MET A 1 100 ? -4.860 -1.838 3.270 1.00 91.62 100 MET A CA 1
ATOM 801 C C . MET A 1 100 ? -3.949 -2.757 4.090 1.00 91.62 100 MET A C 1
ATOM 803 O O . MET A 1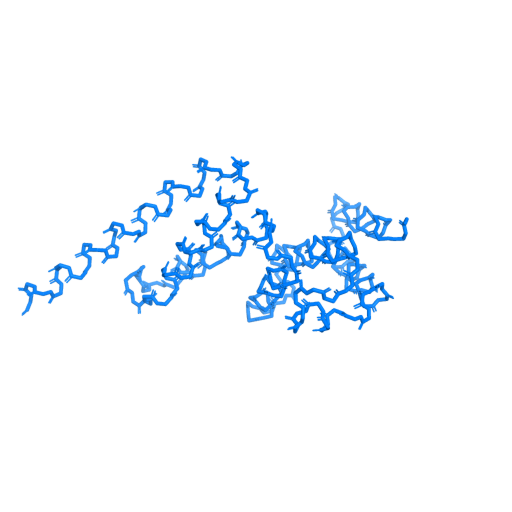 100 ? -4.446 -3.596 4.837 1.00 91.62 100 MET A O 1
ATOM 807 N N . PHE A 1 101 ? -2.628 -2.610 3.971 1.00 90.62 101 PHE A N 1
ATOM 808 C CA . PHE A 1 101 ? -1.681 -3.361 4.794 1.00 90.62 101 PHE A CA 1
ATOM 809 C C . PHE A 1 101 ? -1.870 -3.036 6.281 1.00 90.62 101 PHE A C 1
ATOM 811 O O . PHE A 1 101 ? -2.041 -3.944 7.094 1.00 90.62 101 PHE A O 1
ATOM 818 N N . PHE A 1 102 ? -1.913 -1.749 6.641 1.00 88.19 102 PHE A N 1
ATOM 819 C CA . PHE A 1 102 ? -2.151 -1.342 8.027 1.00 88.19 102 PHE A CA 1
ATOM 820 C C . PHE A 1 102 ? -3.527 -1.768 8.544 1.00 88.19 102 PHE A C 1
ATOM 822 O O . PHE A 1 102 ? -3.629 -2.198 9.687 1.00 88.19 102 PHE A O 1
ATOM 829 N N . ASP A 1 103 ? -4.560 -1.713 7.706 1.00 89.00 103 ASP A N 1
ATOM 830 C CA . ASP A 1 103 ? -5.913 -2.156 8.047 1.00 89.00 103 ASP A CA 1
ATOM 831 C C . ASP A 1 103 ? -5.974 -3.660 8.363 1.00 89.00 103 ASP A C 1
ATOM 833 O O . ASP A 1 103 ? -6.612 -4.072 9.335 1.00 89.00 103 ASP A O 1
ATOM 837 N N . ARG A 1 104 ? -5.241 -4.488 7.604 1.00 88.00 104 ARG A N 1
ATOM 838 C CA . ARG A 1 104 ? -5.091 -5.926 7.889 1.00 88.00 104 ARG A CA 1
ATOM 839 C C . ARG A 1 104 ? -4.319 -6.177 9.176 1.00 88.00 104 ARG A C 1
ATOM 841 O O . ARG A 1 104 ? -4.730 -7.025 9.961 1.00 88.00 104 ARG A O 1
ATOM 848 N N . VAL A 1 105 ? -3.224 -5.447 9.400 1.00 84.56 105 VAL A N 1
ATOM 849 C CA . VAL A 1 105 ? -2.436 -5.555 10.638 1.00 84.56 105 VAL A CA 1
ATOM 850 C C . VAL A 1 105 ? -3.297 -5.187 11.847 1.00 84.56 105 VAL A C 1
ATOM 852 O O . VAL A 1 105 ? -3.324 -5.944 12.812 1.00 84.56 105 VAL A O 1
ATOM 855 N N . LEU A 1 106 ? -4.053 -4.089 11.764 1.00 83.94 106 LEU A N 1
ATOM 856 C CA . LEU A 1 106 ? -4.973 -3.643 12.812 1.00 83.94 106 LEU A CA 1
ATOM 857 C C . LEU A 1 106 ? -6.081 -4.671 13.078 1.00 83.94 106 LEU A C 1
ATOM 859 O O . LEU A 1 106 ? -6.409 -4.937 14.228 1.00 83.94 106 LEU A O 1
ATOM 863 N N . SER A 1 107 ? -6.633 -5.276 12.022 1.00 81.88 107 SER A N 1
ATOM 864 C CA . SER A 1 107 ? -7.684 -6.296 12.145 1.00 81.88 107 SER A CA 1
ATOM 865 C C . SER A 1 107 ? -7.158 -7.638 12.677 1.00 81.88 107 SER A C 1
ATOM 867 O O . SER A 1 107 ? -7.912 -8.396 13.280 1.00 81.88 107 SER A O 1
ATOM 869 N N . GLY A 1 108 ? -5.879 -7.954 12.440 1.00 75.38 108 GLY A N 1
ATOM 870 C CA . GLY A 1 108 ? -5.234 -9.189 12.895 1.00 75.38 108 GLY A CA 1
ATOM 871 C C . GLY A 1 108 ? -4.753 -9.142 14.347 1.00 75.38 108 GLY A C 1
ATOM 872 O O . GLY A 1 108 ? -4.643 -10.183 14.994 1.00 75.38 108 GLY A O 1
ATOM 873 N N . THR A 1 109 ? -4.484 -7.954 14.892 1.00 68.62 109 THR A N 1
ATOM 874 C CA . THR A 1 109 ? -4.235 -7.794 16.325 1.00 68.62 109 THR A CA 1
ATOM 875 C C . THR A 1 109 ? -5.567 -7.879 17.063 1.00 68.62 109 THR A C 1
ATOM 877 O O . THR A 1 109 ? -6.379 -6.969 16.967 1.00 68.62 109 THR A O 1
ATOM 880 N N . ALA A 1 110 ? -5.793 -8.961 17.814 1.00 54.53 110 ALA A N 1
ATOM 881 C CA . ALA A 1 110 ? -7.042 -9.245 18.539 1.00 54.53 110 ALA A CA 1
ATOM 882 C C . ALA A 1 110 ? -7.503 -8.147 19.529 1.00 54.53 110 ALA A C 1
ATOM 884 O O . ALA A 1 110 ? -8.607 -8.225 20.063 1.00 54.53 110 ALA A O 1
ATOM 885 N N . ASN A 1 111 ? -6.694 -7.108 19.748 1.00 50.28 111 ASN A N 1
ATOM 886 C CA . ASN A 1 111 ? -7.092 -5.900 20.450 1.00 50.28 111 ASN A CA 1
ATOM 887 C C . ASN A 1 111 ? -7.533 -4.843 19.442 1.00 50.28 111 ASN A C 1
ATOM 889 O O . ASN A 1 111 ? -6.694 -4.196 18.822 1.00 50.28 111 ASN A O 1
ATOM 893 N N . CYS A 1 112 ? -8.858 -4.729 19.341 1.00 52.09 112 CYS A N 1
ATOM 894 C CA . CYS A 1 112 ? -9.677 -3.577 18.983 1.00 52.09 112 CYS A CA 1
ATOM 895 C C . CYS A 1 112 ? -8.987 -2.471 18.169 1.00 52.09 112 CYS A C 1
ATOM 897 O O . CYS A 1 112 ? -7.997 -1.873 18.595 1.00 52.09 112 CYS A O 1
ATOM 899 N N . SER A 1 113 ? -9.627 -2.075 17.073 1.00 52.31 113 SER A N 1
ATOM 900 C CA . SER A 1 113 ? -9.373 -0.844 16.312 1.00 52.31 113 SER A CA 1
ATOM 901 C C . SER A 1 113 ? -9.188 0.423 17.173 1.00 52.31 113 SER A C 1
ATOM 903 O O . SER A 1 113 ? -8.706 1.427 16.666 1.00 52.31 113 SER A O 1
ATOM 905 N N . THR A 1 114 ? -9.497 0.382 18.470 1.00 53.81 114 THR A N 1
ATOM 906 C CA . THR A 1 114 ? -9.342 1.456 19.456 1.00 53.81 114 THR A CA 1
ATOM 907 C C . THR A 1 114 ? -8.004 1.466 20.212 1.00 53.81 114 THR A C 1
ATOM 909 O O . THR A 1 114 ? -7.616 2.508 20.731 1.00 53.81 114 THR A O 1
ATOM 912 N N . SER A 1 115 ? -7.253 0.356 20.270 1.00 61.91 115 SER A N 1
ATOM 913 C CA . SER A 1 115 ? -6.056 0.257 21.131 1.00 61.91 115 SER A CA 1
ATOM 914 C C . SER A 1 115 ? -4.820 0.965 20.561 1.00 61.91 115 SER A C 1
ATOM 916 O O . SER A 1 115 ? -3.848 1.164 21.288 1.00 61.91 115 SER A O 1
ATOM 918 N N . ASN A 1 116 ? -4.823 1.317 19.271 1.00 73.75 116 ASN A N 1
ATOM 919 C CA . ASN A 1 116 ? -3.687 1.950 18.599 1.00 73.75 116 ASN A CA 1
ATOM 920 C C . ASN A 1 116 ? -4.144 3.154 17.749 1.00 73.75 116 ASN A C 1
ATOM 922 O O . ASN A 1 116 ? -4.236 3.038 16.521 1.00 73.75 116 ASN A O 1
ATOM 926 N N . PRO A 1 117 ? -4.403 4.321 18.372 1.00 80.12 117 PRO A N 1
ATOM 927 C CA . PRO A 1 117 ? -4.848 5.536 17.676 1.00 80.12 117 PRO A CA 1
ATOM 928 C C . PRO A 1 117 ? -3.907 5.957 16.539 1.00 80.12 117 PRO A C 1
ATOM 930 O O . PRO A 1 117 ? -4.350 6.475 15.514 1.00 80.12 117 PRO A O 1
ATOM 933 N N . GLU A 1 118 ? -2.607 5.687 16.683 1.00 83.31 118 GLU A N 1
ATOM 934 C CA . GLU A 1 118 ? -1.605 5.980 15.658 1.00 83.31 118 GLU A CA 1
ATOM 935 C C . GLU A 1 118 ? -1.860 5.221 14.349 1.00 83.31 118 GLU A C 1
ATOM 937 O O . GLU A 1 118 ? -1.746 5.806 13.270 1.00 83.31 118 GLU A O 1
ATOM 942 N N . TYR A 1 119 ? -2.246 3.941 14.419 1.00 82.31 119 TYR A N 1
ATOM 943 C CA . TYR A 1 119 ? -2.540 3.148 13.222 1.00 82.31 119 TYR A CA 1
ATOM 944 C C . TYR A 1 119 ? -3.839 3.594 12.563 1.00 82.31 119 TYR A C 1
ATOM 946 O O . TYR A 1 119 ? -3.875 3.737 11.342 1.00 82.31 119 TYR A O 1
ATOM 954 N N . VAL A 1 120 ? -4.874 3.889 13.353 1.00 87.00 120 VAL A N 1
ATOM 955 C CA . VAL A 1 120 ? -6.142 4.428 12.836 1.00 87.00 120 VAL A CA 1
ATOM 956 C C . VAL A 1 120 ? -5.901 5.729 12.078 1.00 87.00 120 VAL A C 1
ATOM 958 O O . VAL A 1 120 ? -6.323 5.868 10.928 1.00 87.00 120 VAL A O 1
ATOM 961 N N . PHE A 1 121 ? -5.153 6.658 12.678 1.00 88.56 121 PHE A N 1
ATOM 962 C CA . PHE A 1 121 ? -4.812 7.921 12.034 1.00 88.56 121 PHE A CA 1
ATOM 963 C C . PHE A 1 121 ? -4.011 7.708 10.742 1.00 88.56 121 PHE A C 1
ATOM 965 O O . PHE A 1 121 ? -4.332 8.309 9.716 1.00 88.56 121 PHE A O 1
ATOM 972 N N . GLN A 1 122 ? -3.013 6.817 10.756 1.00 89.44 122 GLN A N 1
ATOM 973 C CA . GLN A 1 122 ? -2.226 6.493 9.562 1.00 89.44 122 GLN A CA 1
ATOM 974 C C . GLN A 1 122 ? -3.085 5.906 8.436 1.00 89.44 122 GLN A C 1
ATOM 976 O O . GLN A 1 122 ? -2.917 6.305 7.282 1.00 89.44 122 GLN A O 1
ATOM 981 N N . ILE A 1 123 ? -4.015 5.001 8.752 1.00 91.19 123 ILE A N 1
ATOM 982 C CA . ILE A 1 123 ? -4.922 4.392 7.769 1.00 91.19 123 ILE A CA 1
ATOM 983 C C . ILE A 1 123 ? -5.834 5.459 7.158 1.00 91.19 123 ILE A C 1
ATOM 985 O O . ILE A 1 123 ? -5.914 5.568 5.932 1.00 91.19 123 ILE A O 1
ATOM 989 N N . ILE A 1 124 ? -6.462 6.293 7.995 1.00 92.44 124 ILE A N 1
ATOM 990 C CA . ILE A 1 124 ? -7.346 7.376 7.542 1.00 92.44 124 ILE A CA 1
ATOM 991 C C . ILE A 1 124 ? -6.582 8.358 6.651 1.00 92.44 124 ILE A C 1
ATOM 993 O O . ILE A 1 124 ? -7.040 8.692 5.557 1.00 92.44 124 ILE A O 1
ATOM 997 N N . GLN A 1 125 ? -5.391 8.784 7.077 1.00 92.62 125 GLN A N 1
ATOM 998 C CA . GLN A 1 125 ? -4.562 9.704 6.306 1.00 92.62 125 GLN A CA 1
ATOM 999 C C . GLN A 1 125 ? -4.155 9.102 4.955 1.00 92.62 125 GLN A C 1
ATOM 1001 O O . GLN A 1 125 ? -4.212 9.794 3.936 1.00 92.62 125 GLN A O 1
ATOM 1006 N N . CYS A 1 126 ? -3.773 7.824 4.919 1.00 92.12 126 CYS A N 1
ATOM 1007 C CA . CYS A 1 126 ? -3.412 7.152 3.673 1.00 92.12 126 CYS A CA 1
ATOM 1008 C C . CYS A 1 126 ? -4.621 7.016 2.735 1.00 92.12 126 CYS A C 1
ATOM 1010 O O . CYS A 1 126 ? -4.502 7.349 1.557 1.00 92.12 126 CYS A O 1
ATOM 1012 N N . PHE A 1 127 ? -5.802 6.625 3.224 1.00 94.50 127 PHE A N 1
ATOM 1013 C CA . PHE A 1 127 ? -7.005 6.583 2.384 1.00 94.50 127 PHE A CA 1
ATOM 1014 C C . PHE A 1 127 ? -7.398 7.969 1.859 1.00 94.50 127 PHE A C 1
ATOM 1016 O O . PHE A 1 127 ? -7.692 8.108 0.670 1.00 94.50 127 PHE A O 1
ATOM 1023 N N . ALA A 1 128 ? -7.324 9.011 2.692 1.00 92.19 128 ALA A N 1
ATOM 1024 C CA . ALA A 1 128 ? -7.577 10.387 2.267 1.00 92.19 128 ALA A CA 1
ATOM 1025 C C . ALA A 1 128 ? -6.597 10.844 1.172 1.00 92.19 128 ALA A C 1
ATOM 1027 O O . ALA A 1 128 ? -7.006 11.442 0.174 1.00 92.19 128 ALA A O 1
ATOM 1028 N N . LEU A 1 129 ? -5.305 10.530 1.319 1.00 92.75 129 LEU A N 1
ATOM 1029 C CA . LEU A 1 129 ? -4.293 10.840 0.308 1.00 92.75 129 LEU A CA 1
ATOM 1030 C C . LEU A 1 129 ? -4.498 10.035 -0.977 1.00 92.75 129 LEU A C 1
ATOM 1032 O O . LEU A 1 129 ? -4.366 10.604 -2.058 1.00 92.75 129 LEU A O 1
ATOM 1036 N N . SER A 1 130 ? -4.867 8.757 -0.882 1.00 93.25 130 SER A N 1
ATOM 1037 C CA . SER A 1 130 ? -5.226 7.948 -2.049 1.00 93.25 130 SER A CA 1
ATOM 1038 C C . SER A 1 130 ? -6.345 8.618 -2.844 1.00 93.25 130 SER A C 1
ATOM 1040 O O . SER A 1 130 ? -6.175 8.870 -4.034 1.00 93.25 130 SER A O 1
ATOM 1042 N N . MET A 1 131 ? -7.437 8.992 -2.169 1.00 92.56 131 MET A N 1
ATOM 1043 C CA . MET A 1 131 ? -8.598 9.644 -2.790 1.00 92.56 131 MET A CA 1
ATOM 1044 C C . MET A 1 131 ? -8.281 11.031 -3.359 1.00 92.56 131 MET A C 1
ATOM 1046 O O . MET A 1 131 ? -8.875 11.454 -4.347 1.00 92.56 131 MET A O 1
ATOM 1050 N N . LYS A 1 132 ? -7.325 11.751 -2.761 1.00 92.62 132 LYS A N 1
ATOM 1051 C CA . LYS A 1 132 ? -6.853 13.038 -3.286 1.00 92.62 132 LYS A CA 1
ATOM 1052 C C . LYS A 1 132 ? -6.164 12.893 -4.646 1.00 92.62 132 LYS A C 1
ATOM 1054 O O . LYS A 1 132 ? -6.241 13.813 -5.458 1.00 92.62 132 LYS A O 1
ATOM 1059 N N . TYR A 1 133 ? -5.440 11.796 -4.871 1.00 89.88 133 TYR A N 1
ATOM 1060 C CA . TYR A 1 133 ? -4.645 11.597 -6.087 1.00 89.88 133 TYR A CA 1
ATOM 1061 C C . TYR A 1 133 ? -5.340 10.742 -7.153 1.00 89.88 133 TYR A C 1
ATOM 1063 O O . TYR A 1 133 ? -4.918 10.780 -8.309 1.00 89.88 133 TYR A O 1
ATOM 1071 N N . GLY A 1 134 ? -6.403 10.019 -6.802 1.00 90.12 134 GLY A N 1
ATOM 1072 C CA . GLY A 1 134 ? -7.226 9.279 -7.753 1.00 90.12 134 GLY A CA 1
ATOM 1073 C C . GLY A 1 134 ? -8.474 8.676 -7.110 1.00 90.12 134 GLY A C 1
ATOM 1074 O O . GLY A 1 134 ? -8.635 8.695 -5.895 1.00 90.12 134 GLY A O 1
ATOM 1075 N N . CYS A 1 135 ? -9.381 8.163 -7.941 1.00 91.25 135 CYS A N 1
ATOM 1076 C CA . CYS A 1 135 ? -10.694 7.668 -7.506 1.00 91.25 135 CYS A CA 1
ATOM 1077 C C . CYS A 1 135 ? -10.933 6.193 -7.858 1.00 91.25 135 CYS A C 1
ATOM 1079 O O . CYS A 1 135 ? -12.060 5.713 -7.741 1.00 91.25 135 CYS A O 1
ATOM 1081 N N . ARG A 1 136 ? -9.909 5.462 -8.306 1.00 93.25 136 ARG A N 1
ATOM 1082 C CA . ARG A 1 136 ? -10.028 4.056 -8.712 1.00 93.25 136 ARG A CA 1
ATOM 1083 C C . ARG A 1 136 ? -10.501 3.175 -7.559 1.00 93.25 136 ARG A C 1
ATOM 1085 O O . ARG A 1 136 ? -11.319 2.285 -7.777 1.00 93.25 136 ARG A O 1
ATOM 1092 N N . HIS A 1 137 ? -10.021 3.450 -6.346 1.00 91.69 137 HIS A N 1
ATOM 1093 C CA . HIS A 1 137 ? -10.357 2.678 -5.142 1.00 91.69 137 HIS A CA 1
ATOM 1094 C C . HIS A 1 137 ? -11.312 3.411 -4.193 1.00 91.69 137 HIS A C 1
ATOM 1096 O O . HIS A 1 137 ? -11.375 3.077 -3.008 1.00 91.69 137 HIS A O 1
ATOM 1102 N N . ILE A 1 138 ? -12.051 4.421 -4.671 1.00 92.69 138 ILE A N 1
ATOM 1103 C CA . ILE A 1 138 ? -12.889 5.278 -3.810 1.00 92.69 138 ILE A CA 1
ATOM 1104 C C . ILE A 1 138 ? -13.963 4.485 -3.057 1.00 92.69 138 ILE A C 1
ATOM 1106 O O . ILE A 1 138 ? -14.148 4.686 -1.860 1.00 92.69 138 ILE A O 1
ATOM 1110 N N . TYR A 1 139 ? -14.601 3.519 -3.721 1.00 93.81 139 TYR A N 1
ATOM 1111 C CA . TYR A 1 139 ? -15.660 2.692 -3.135 1.00 93.81 139 TYR A CA 1
ATOM 1112 C C . TYR A 1 139 ? -15.163 1.733 -2.055 1.00 93.81 139 TYR A C 1
ATOM 1114 O O . TYR A 1 139 ? -15.961 1.252 -1.262 1.00 93.81 139 TYR A O 1
ATOM 1122 N N . GLN A 1 140 ? -13.860 1.458 -2.010 1.00 92.69 140 GLN A N 1
ATOM 1123 C CA . GLN A 1 140 ? -13.258 0.657 -0.951 1.00 92.69 140 GLN A CA 1
ATOM 1124 C C . GLN A 1 140 ? -12.667 1.552 0.145 1.00 92.69 140 GLN A C 1
ATOM 1126 O O . GLN A 1 140 ? -12.892 1.319 1.329 1.00 92.69 140 GLN A O 1
ATOM 1131 N N . SER A 1 141 ? -11.956 2.607 -0.256 1.00 93.19 141 SER A N 1
ATOM 1132 C CA . SER A 1 141 ? -11.256 3.526 0.647 1.00 93.19 141 SER A CA 1
ATOM 1133 C C . SER A 1 141 ? -12.213 4.357 1.497 1.00 93.19 141 SER A C 1
ATOM 1135 O O . SER A 1 141 ? -12.053 4.432 2.712 1.00 93.19 141 SER A O 1
ATOM 1137 N N . MET A 1 142 ? -13.216 4.982 0.873 1.00 93.94 142 MET A N 1
ATOM 1138 C CA . MET A 1 142 ? -14.108 5.930 1.542 1.00 93.94 142 MET A CA 1
ATOM 1139 C C . MET A 1 142 ? -14.941 5.282 2.658 1.00 93.94 142 MET A C 1
ATOM 1141 O O . MET A 1 142 ? -14.854 5.767 3.787 1.00 93.94 142 MET A O 1
ATOM 1145 N N . PRO A 1 143 ? -15.724 4.209 2.415 1.00 94.06 143 PRO A N 1
ATOM 1146 C CA . PRO A 1 143 ? -16.560 3.644 3.471 1.00 94.06 143 PRO A CA 1
ATOM 1147 C C . PRO A 1 143 ? -15.724 3.075 4.620 1.00 94.06 143 PRO A C 1
ATOM 1149 O O . PRO A 1 143 ? -16.092 3.255 5.778 1.00 94.06 143 PRO A O 1
ATOM 1152 N N . ARG A 1 144 ? -14.569 2.455 4.331 1.00 91.75 144 ARG A N 1
ATOM 1153 C CA . ARG A 1 144 ? -13.680 1.931 5.377 1.00 91.75 144 ARG A CA 1
ATOM 1154 C C . ARG A 1 144 ? -13.072 3.047 6.224 1.00 91.75 144 ARG A C 1
ATOM 1156 O O . ARG A 1 144 ? -13.063 2.938 7.445 1.00 91.75 144 ARG A O 1
ATOM 1163 N N . MET A 1 145 ? -12.605 4.123 5.590 1.00 93.12 145 MET A N 1
ATOM 1164 C CA . MET A 1 145 ? -12.065 5.295 6.283 1.00 93.12 145 MET A CA 1
ATOM 1165 C C . MET A 1 145 ? -13.106 5.941 7.204 1.00 93.12 145 MET A C 1
ATOM 1167 O O . MET A 1 145 ? -12.790 6.260 8.348 1.00 93.12 145 MET A O 1
ATOM 1171 N N . LEU A 1 146 ? -14.336 6.126 6.713 1.00 93.25 146 LEU A N 1
ATOM 1172 C CA . LEU A 1 146 ? -15.428 6.694 7.504 1.00 93.25 146 LEU A CA 1
ATOM 1173 C C . LEU A 1 146 ? -15.801 5.787 8.678 1.00 93.25 146 LEU A C 1
ATOM 1175 O O . LEU A 1 146 ? -15.946 6.289 9.786 1.00 93.25 146 LEU A O 1
ATOM 1179 N N . GLY A 1 147 ? -15.890 4.472 8.454 1.00 91.56 147 GLY A N 1
ATOM 1180 C CA . GLY A 1 147 ? -16.131 3.500 9.523 1.00 91.56 147 GLY A CA 1
ATOM 1181 C C . GLY A 1 147 ? -15.085 3.603 10.632 1.00 91.56 147 GLY A C 1
ATOM 1182 O O . GLY A 1 147 ? -15.437 3.850 11.777 1.00 91.56 147 GLY A O 1
ATOM 1183 N N . LEU A 1 148 ? -13.796 3.554 10.277 1.00 89.62 148 LEU A N 1
ATOM 1184 C CA . LEU A 1 148 ? -12.702 3.683 11.248 1.00 89.62 148 LEU A CA 1
ATOM 1185 C C . LEU A 1 148 ? -12.739 5.008 12.021 1.00 89.62 148 LEU A C 1
ATOM 1187 O O . LEU A 1 148 ? -12.460 5.028 13.217 1.00 89.62 148 LEU A O 1
ATOM 1191 N N . TRP A 1 149 ? -13.070 6.116 11.354 1.00 90.31 149 TRP A N 1
ATOM 1192 C CA . TRP A 1 149 ? -13.173 7.419 12.010 1.00 90.31 149 TRP A CA 1
ATOM 1193 C C . TRP A 1 149 ? -14.341 7.478 13.006 1.00 90.31 149 TRP A C 1
ATOM 1195 O O . TRP A 1 149 ? -14.178 8.009 14.106 1.00 90.31 149 TRP A O 1
ATOM 1205 N N . LEU A 1 150 ? -15.497 6.913 12.641 1.00 90.50 150 LEU A N 1
ATOM 1206 C CA . LEU A 1 150 ? -16.676 6.853 13.508 1.00 90.50 150 LEU A CA 1
ATOM 1207 C C . LEU A 1 150 ? -16.451 5.927 14.708 1.00 90.50 150 LEU A C 1
ATOM 1209 O O . LEU A 1 150 ? -16.724 6.338 15.834 1.00 90.50 150 LEU A O 1
ATOM 1213 N N . ASP A 1 151 ? -15.898 4.733 14.485 1.00 87.69 151 ASP A N 1
ATOM 1214 C CA . ASP A 1 151 ? -15.578 3.769 15.545 1.00 87.69 151 ASP A CA 1
ATOM 1215 C C . ASP A 1 151 ? -14.594 4.376 16.557 1.00 87.69 151 ASP A C 1
ATOM 1217 O O . ASP A 1 151 ? -14.768 4.266 17.772 1.00 87.69 151 ASP A O 1
ATOM 1221 N N . PHE A 1 152 ? -13.579 5.088 16.057 1.00 85.88 152 PHE A N 1
ATOM 1222 C CA . PHE A 1 152 ? -12.618 5.787 16.903 1.00 85.88 152 PHE A CA 1
ATOM 1223 C C . PHE A 1 152 ? -13.280 6.901 17.727 1.00 85.88 152 PHE A C 1
ATOM 1225 O O . PHE A 1 152 ? -13.063 6.988 18.936 1.00 85.88 152 PHE A O 1
ATOM 1232 N N . GLY A 1 153 ? -14.132 7.721 17.105 1.00 86.50 153 GLY A N 1
ATOM 1233 C CA . GLY A 1 153 ? -14.890 8.762 17.803 1.00 86.50 153 GLY A CA 1
ATOM 1234 C C . GLY A 1 153 ? -15.820 8.207 18.887 1.00 86.50 153 GLY A C 1
ATOM 1235 O O . GLY A 1 153 ? -15.876 8.769 19.980 1.00 86.50 153 GLY A O 1
ATOM 1236 N N . ALA A 1 154 ? -16.496 7.087 18.617 1.00 87.81 154 ALA A N 1
ATOM 1237 C CA . ALA A 1 154 ? -17.347 6.405 19.591 1.00 87.81 154 ALA A CA 1
ATOM 1238 C C . ALA A 1 154 ? -16.540 5.911 20.800 1.00 87.81 154 ALA A C 1
ATOM 1240 O O . ALA A 1 154 ? -16.928 6.170 21.937 1.00 87.81 154 ALA A O 1
ATOM 1241 N N . SER A 1 155 ? -15.372 5.304 20.563 1.00 84.62 155 SER A N 1
ATOM 1242 C CA . SER A 1 155 ? -14.522 4.792 21.645 1.00 84.62 155 SER A CA 1
ATOM 1243 C C . SER A 1 155 ? -14.047 5.874 22.625 1.00 84.62 155 SER A C 1
ATOM 1245 O O . SER A 1 155 ? -14.002 5.641 23.830 1.00 84.62 155 SER A O 1
ATOM 1247 N N . ILE A 1 156 ? -13.769 7.086 22.130 1.00 83.06 156 ILE A N 1
ATOM 1248 C CA . ILE A 1 156 ? -13.394 8.233 22.972 1.00 83.06 156 ILE A CA 1
ATOM 1249 C C . ILE A 1 156 ? -14.583 8.715 23.812 1.00 83.06 156 ILE A C 1
ATOM 1251 O O . ILE A 1 156 ? -14.399 9.143 24.951 1.00 83.06 156 ILE A O 1
ATOM 1255 N N . SER A 1 157 ? -15.796 8.696 23.256 1.00 81.88 157 SER A N 1
ATOM 1256 C CA . SER A 1 157 ? -17.001 9.094 23.991 1.00 81.88 157 SER A CA 1
ATOM 1257 C C . SER A 1 157 ? -17.301 8.130 25.140 1.00 81.88 157 SER A C 1
ATOM 1259 O O . SER A 1 157 ? -17.571 8.585 26.247 1.00 81.88 157 SER A O 1
ATOM 1261 N N . GLU A 1 158 ? -17.178 6.823 24.902 1.00 80.81 158 GLU A N 1
ATOM 1262 C CA . GLU A 1 158 ? -17.382 5.784 25.921 1.00 80.81 158 GLU A CA 1
ATOM 1263 C C . GLU A 1 158 ? -16.342 5.842 27.051 1.00 80.81 158 GLU A C 1
ATOM 1265 O O . GLU A 1 158 ? -16.661 5.561 28.205 1.00 80.81 158 GLU A O 1
ATOM 1270 N N . GLU A 1 159 ? -15.096 6.216 26.746 1.00 74.94 159 GLU A N 1
ATOM 1271 C CA . GLU A 1 159 ? -14.043 6.371 27.757 1.00 74.94 159 GLU A CA 1
ATOM 1272 C C . GLU A 1 159 ? -14.274 7.589 28.665 1.00 74.94 159 GLU A C 1
ATOM 1274 O O . GLU A 1 159 ? -13.924 7.546 29.838 1.00 74.94 159 GLU A O 1
ATOM 1279 N N . LYS A 1 160 ? -14.904 8.657 28.157 1.00 69.75 160 LYS A N 1
ATOM 1280 C CA . LYS A 1 160 ? -15.237 9.859 28.946 1.00 69.75 160 LYS A CA 1
ATOM 1281 C C . LYS A 1 160 ? -16.426 9.681 29.890 1.00 69.75 160 LYS A C 1
ATOM 1283 O O . LYS A 1 160 ? -16.616 10.516 30.770 1.00 69.75 160 LYS A O 1
ATOM 1288 N N . GLU A 1 161 ? -17.252 8.666 29.657 1.00 65.50 161 GLU A N 1
ATOM 1289 C CA . GLU A 1 161 ? -18.441 8.370 30.463 1.00 65.50 161 GLU A CA 1
ATOM 1290 C C . GLU A 1 161 ? -18.137 7.392 31.619 1.00 65.50 161 GLU A C 1
ATOM 1292 O O . GLU A 1 161 ? -18.984 7.186 32.489 1.00 65.50 161 GLU A O 1
ATOM 1297 N N . LYS A 1 162 ? -16.922 6.822 31.650 1.00 53.34 162 LYS A N 1
ATOM 1298 C CA . LYS A 1 162 ? -16.378 6.021 32.758 1.00 53.34 162 LYS A CA 1
ATOM 1299 C C . LYS A 1 162 ? -15.601 6.875 33.755 1.00 53.34 162 LYS A C 1
ATOM 1301 O O . LYS A 1 162 ? -15.659 6.519 34.954 1.00 53.34 162 LYS A O 1
#

Sequence (162 aa):
WGSQVFMERAKWHWVKGEQHQAVQTLRCGIDRLFINKDKFITDPSAGPQDERTACGKATLLLARYSEESATQEATTIKQLYQDAVKINKRSEDGHFHNAMFFDRVLSGTANCSTSNPEYVFQIIQCFALSMKYGCRHIYQSMPRMLGLWLDFGASISEEKEK